Protein AF-A0A4Y2D447-F1 (afdb_monomer_lite)

pLDDT: mean 92.1, std 6.39, range [63.44, 97.88]

Secondary structure (DSSP, 8-state):
-PPP-SHHHHHHSHHHHHHHHHHHHHHHHHTT------SS-SHHHHHHHHHHHHTTS------S-HHHHHHHHHHSPP-

Sequence (79 aa):
MTVPTNKQQFLANTRNKSRFTSMLSQKLKGADSFVKQANNDADVLIIETALEKFNTNTTFLVGEDVDLLIILTARTPTD

Radius of gyration: 15.77 Å; chains: 1; bounding box: 32×20×54 Å

Organism: Araneus ventricosus (NCBI:txid182803)

Structure (mmCIF, N/CA/C/O backbone):
data_AF-A0A4Y2D447-F1
#
_entry.id   AF-A0A4Y2D447-F1
#
loop_
_atom_site.group_PDB
_atom_site.id
_atom_site.type_symbol
_atom_site.label_atom_id
_atom_site.label_alt_id
_atom_site.label_comp_id
_atom_site.label_asym_id
_atom_site.label_entity_id
_atom_site.label_seq_id
_atom_site.pdbx_PDB_ins_code
_atom_site.Cartn_x
_atom_site.Cartn_y
_atom_site.Cartn_z
_atom_site.occupancy
_atom_site.B_iso_or_equiv
_atom_site.auth_seq_id
_atom_site.auth_comp_id
_atom_site.auth_asym_id
_atom_site.auth_atom_id
_atom_site.pdbx_PDB_model_num
ATOM 1 N N . MET A 1 1 ? 16.462 0.360 -29.752 1.00 64.06 1 MET A N 1
ATOM 2 C CA . MET A 1 1 ? 15.630 0.524 -28.541 1.00 64.06 1 MET A CA 1
ATOM 3 C C . MET A 1 1 ? 15.566 -0.839 -27.873 1.00 64.06 1 MET A C 1
ATOM 5 O O . MET A 1 1 ? 15.105 -1.768 -28.520 1.00 64.06 1 MET A O 1
ATOM 9 N N . THR A 1 2 ? 16.112 -0.999 -26.669 1.00 78.12 2 THR A N 1
ATOM 10 C CA . THR A 1 2 ? 16.146 -2.307 -25.991 1.00 78.12 2 THR A CA 1
ATOM 11 C C . THR A 1 2 ? 14.903 -2.441 -25.125 1.00 78.12 2 THR A C 1
ATOM 13 O O . THR A 1 2 ? 14.667 -1.606 -24.253 1.00 78.12 2 THR A O 1
ATOM 16 N N . VAL A 1 3 ? 14.084 -3.455 -25.394 1.00 82.81 3 VAL A N 1
ATOM 17 C CA . VA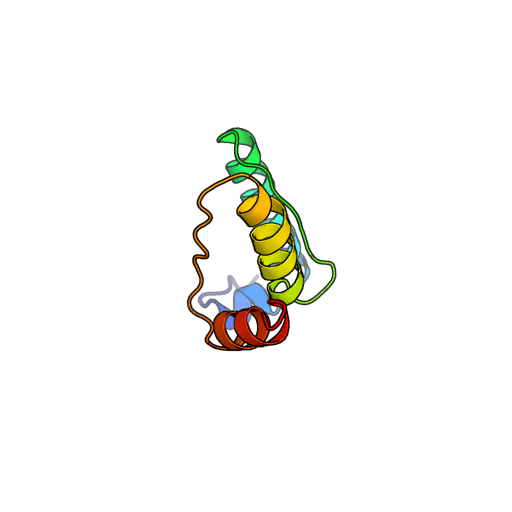L A 1 3 ? 12.895 -3.751 -24.590 1.00 82.81 3 VAL A CA 1
ATOM 18 C C . VAL A 1 3 ? 13.358 -4.428 -23.293 1.00 82.81 3 VAL A C 1
ATOM 20 O O . VAL A 1 3 ? 14.105 -5.402 -23.380 1.00 82.81 3 VAL A O 1
ATOM 23 N N . PRO A 1 4 ? 12.977 -3.934 -22.100 1.00 84.62 4 PRO A N 1
ATOM 24 C CA . PRO A 1 4 ? 13.323 -4.600 -20.847 1.00 84.62 4 PRO A CA 1
ATOM 25 C C . PRO A 1 4 ? 12.637 -5.969 -20.780 1.00 84.62 4 PRO A C 1
ATOM 27 O O . PRO A 1 4 ? 11.436 -6.072 -21.020 1.00 84.62 4 PRO A O 1
ATOM 30 N N . THR A 1 5 ? 13.392 -7.010 -20.436 1.00 89.44 5 THR A N 1
ATOM 31 C CA . THR A 1 5 ? 12.894 -8.398 -20.387 1.00 89.44 5 THR A CA 1
ATOM 32 C C . THR A 1 5 ? 12.690 -8.917 -18.964 1.00 89.44 5 THR A C 1
ATOM 34 O O . THR A 1 5 ? 12.216 -10.035 -18.787 1.00 89.44 5 THR A O 1
ATOM 37 N N . ASN A 1 6 ? 13.012 -8.120 -17.937 1.00 93.38 6 ASN A N 1
ATOM 38 C CA . ASN A 1 6 ? 12.796 -8.481 -16.535 1.00 93.38 6 ASN A CA 1
ATOM 39 C C . ASN A 1 6 ? 12.274 -7.313 -15.676 1.00 93.38 6 ASN A C 1
ATOM 41 O O . ASN A 1 6 ? 12.371 -6.138 -16.046 1.00 93.38 6 ASN A O 1
ATOM 45 N N . LYS A 1 7 ? 11.728 -7.660 -14.500 1.00 91.38 7 LYS A N 1
ATOM 46 C CA . LYS A 1 7 ? 11.119 -6.727 -13.534 1.00 91.38 7 LYS A CA 1
ATOM 47 C C . LYS A 1 7 ? 12.083 -5.620 -13.102 1.00 91.38 7 LYS A C 1
ATOM 49 O O . LYS A 1 7 ? 11.699 -4.453 -13.112 1.00 91.38 7 LYS A O 1
ATOM 54 N N . GLN A 1 8 ? 13.315 -5.969 -12.728 1.00 93.25 8 GLN A N 1
ATOM 55 C CA . GLN A 1 8 ? 14.294 -5.002 -12.221 1.00 93.25 8 GLN A CA 1
ATOM 56 C C . GLN A 1 8 ? 14.639 -3.950 -13.278 1.00 93.25 8 GLN A C 1
ATOM 58 O O . GLN A 1 8 ? 14.563 -2.758 -12.999 1.00 93.25 8 GLN A O 1
ATOM 63 N N . GLN A 1 9 ? 14.926 -4.371 -14.511 1.00 93.38 9 GLN A N 1
ATOM 64 C CA . GLN A 1 9 ? 15.214 -3.460 -15.621 1.00 93.38 9 GLN A CA 1
ATOM 65 C C . GLN A 1 9 ? 14.011 -2.582 -15.978 1.00 93.38 9 GLN A C 1
ATOM 67 O O . GLN A 1 9 ? 14.174 -1.395 -16.260 1.00 93.38 9 GLN A O 1
ATOM 72 N N . PHE A 1 10 ? 12.797 -3.142 -15.953 1.00 94.12 10 PHE A N 1
ATOM 73 C CA . PHE A 1 10 ? 11.582 -2.380 -16.231 1.00 94.12 10 PHE A CA 1
ATOM 74 C C . PHE A 1 10 ? 11.340 -1.290 -15.178 1.00 94.12 10 PHE A C 1
ATOM 76 O O . PHE A 1 10 ? 11.10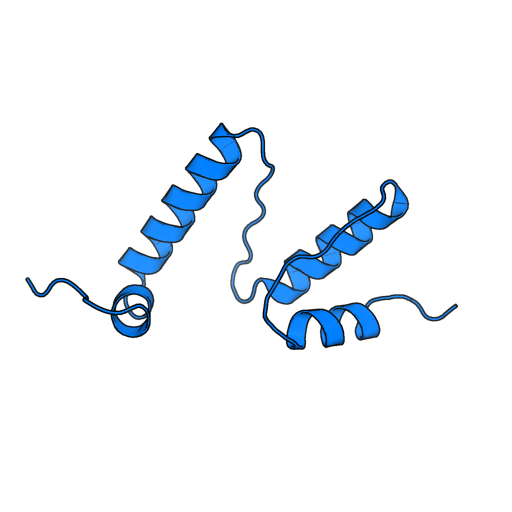0 -0.138 -15.541 1.00 94.12 10 PHE A O 1
ATOM 83 N N . LEU A 1 11 ? 11.439 -1.639 -13.890 1.00 92.19 11 LEU A N 1
ATOM 84 C CA . LEU A 1 11 ? 11.154 -0.735 -12.771 1.00 92.19 11 LEU A CA 1
ATOM 85 C C . LEU A 1 11 ? 12.290 0.251 -12.464 1.00 92.19 11 LEU A C 1
ATOM 87 O O . LEU A 1 11 ? 12.020 1.297 -11.875 1.00 92.19 11 LEU A O 1
ATOM 91 N N . ALA A 1 12 ? 13.527 -0.038 -12.884 1.00 92.69 12 ALA A N 1
ATOM 92 C CA . ALA A 1 12 ? 14.653 0.893 -12.783 1.00 92.69 12 ALA A CA 1
ATOM 93 C C . ALA A 1 12 ? 14.458 2.153 -13.648 1.00 92.69 12 ALA A C 1
ATOM 95 O O . ALA A 1 12 ? 15.029 3.203 -13.363 1.00 92.69 12 ALA A O 1
ATOM 96 N N . ASN A 1 13 ? 13.634 2.079 -14.699 1.00 93.69 13 ASN A N 1
ATOM 97 C CA . ASN A 1 13 ? 13.282 3.242 -15.503 1.00 93.69 13 ASN A CA 1
ATOM 98 C C . ASN A 1 13 ? 12.095 3.998 -14.880 1.00 93.69 13 ASN A C 1
ATOM 100 O O . ASN A 1 13 ? 10.958 3.522 -14.890 1.00 93.69 13 ASN A O 1
ATOM 104 N N . THR A 1 14 ? 12.334 5.227 -14.422 1.00 92.88 14 THR A N 1
ATOM 105 C CA . THR A 1 14 ? 11.316 6.062 -13.763 1.00 92.88 14 THR A CA 1
ATOM 106 C C . THR A 1 14 ? 10.084 6.328 -14.635 1.00 92.88 14 THR A C 1
ATOM 108 O O . THR A 1 14 ? 8.964 6.353 -14.123 1.00 92.88 14 THR A O 1
ATOM 111 N N . ARG A 1 15 ? 10.247 6.481 -15.960 1.00 94.38 15 ARG A N 1
ATOM 112 C CA . ARG A 1 15 ? 9.109 6.685 -16.875 1.00 94.38 15 ARG A CA 1
ATOM 113 C C . ARG A 1 15 ? 8.253 5.426 -16.985 1.00 94.38 15 ARG A C 1
ATOM 115 O O . AR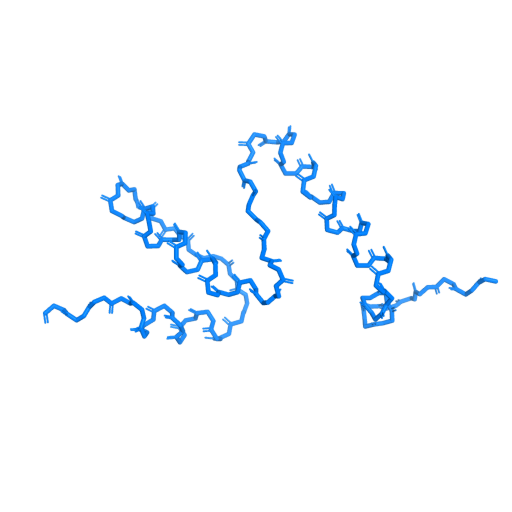G A 1 15 ? 7.030 5.538 -16.969 1.00 94.38 15 ARG A O 1
ATOM 122 N N . ASN A 1 16 ? 8.872 4.249 -17.069 1.00 94.12 16 ASN A N 1
ATOM 123 C CA . ASN A 1 16 ? 8.149 2.974 -17.082 1.00 94.12 16 ASN A CA 1
ATOM 124 C C . ASN A 1 16 ? 7.398 2.765 -15.768 1.00 94.12 16 ASN A C 1
ATOM 126 O O . ASN A 1 16 ? 6.208 2.462 -15.800 1.00 94.12 16 ASN A O 1
ATOM 130 N N . LYS A 1 17 ? 8.062 3.012 -14.632 1.00 91.94 17 LYS A N 1
ATOM 131 C CA . LYS A 1 17 ? 7.461 2.917 -13.296 1.00 91.94 17 LYS A CA 1
ATOM 132 C C . LYS A 1 17 ? 6.222 3.809 -13.177 1.00 91.94 17 LYS A C 1
ATOM 134 O O . LYS A 1 17 ? 5.139 3.318 -12.883 1.00 91.94 17 LYS A O 1
ATOM 139 N N . SER A 1 18 ? 6.355 5.096 -13.506 1.00 92.88 18 SER A N 1
ATOM 140 C CA . SER A 1 18 ? 5.253 6.066 -13.440 1.00 92.88 18 SER A CA 1
ATOM 141 C C . SER A 1 18 ? 4.087 5.710 -14.373 1.00 92.88 18 SER A C 1
ATOM 143 O O . SER A 1 18 ? 2.925 5.742 -13.955 1.00 92.88 18 SER A O 1
ATOM 145 N N . ARG A 1 19 ? 4.373 5.314 -15.622 1.00 95.75 19 ARG A N 1
ATOM 146 C CA . ARG A 1 19 ? 3.341 4.890 -16.583 1.00 95.75 19 ARG A CA 1
ATOM 147 C C . ARG A 1 19 ? 2.611 3.638 -16.117 1.00 95.75 19 ARG A C 1
ATOM 149 O O . ARG A 1 19 ? 1.388 3.588 -16.208 1.00 95.75 19 ARG A O 1
ATOM 156 N N . PHE A 1 20 ? 3.345 2.657 -15.600 1.00 94.94 20 PHE A N 1
ATOM 157 C CA . PHE A 1 20 ? 2.773 1.418 -15.090 1.00 94.94 20 PHE A CA 1
ATOM 158 C C . PHE A 1 20 ? 1.858 1.673 -13.887 1.00 94.94 20 PHE A C 1
ATOM 160 O O . PHE A 1 20 ? 0.702 1.254 -13.911 1.00 94.94 20 PHE A O 1
ATOM 167 N N . THR A 1 21 ? 2.315 2.443 -12.894 1.00 93.56 21 THR A N 1
ATOM 168 C CA . THR A 1 21 ? 1.494 2.825 -11.732 1.00 93.56 21 THR A CA 1
ATOM 169 C C . THR A 1 21 ? 0.245 3.605 -12.148 1.00 93.56 21 THR A C 1
ATOM 171 O O . THR A 1 21 ? -0.845 3.347 -11.638 1.00 93.56 21 THR A O 1
ATOM 174 N N . SER A 1 22 ? 0.367 4.522 -13.114 1.00 95.75 22 SER A N 1
ATOM 175 C CA . SER A 1 22 ? -0.772 5.302 -13.620 1.00 95.75 22 SER A CA 1
ATOM 176 C C . SER A 1 22 ? -1.802 4.420 -14.327 1.00 95.75 22 SER A C 1
ATOM 178 O O . SER A 1 22 ? -2.995 4.515 -14.040 1.00 95.75 22 SER A O 1
ATOM 180 N N . MET A 1 23 ? -1.344 3.526 -15.208 1.00 97.62 23 MET A N 1
ATOM 181 C CA . MET A 1 23 ? -2.197 2.560 -15.902 1.00 97.62 23 MET A CA 1
ATOM 182 C C . MET A 1 23 ? -2.930 1.654 -14.906 1.00 97.62 23 MET A C 1
ATOM 184 O O . MET A 1 23 ? -4.142 1.471 -15.018 1.00 97.62 23 MET A O 1
ATOM 188 N N . LEU A 1 24 ? -2.218 1.114 -13.912 1.00 96.75 24 LEU A N 1
ATOM 189 C CA . LEU A 1 24 ? -2.806 0.255 -12.885 1.00 96.75 24 LEU A CA 1
ATOM 190 C C . LEU A 1 24 ? -3.846 1.011 -12.048 1.00 96.75 24 LEU A C 1
ATOM 192 O O . LEU A 1 24 ? -4.946 0.510 -11.835 1.00 96.75 24 LEU A O 1
ATOM 196 N N . SER A 1 25 ? -3.536 2.246 -11.642 1.00 96.44 25 SER A N 1
ATOM 197 C CA . SER A 1 25 ? -4.470 3.100 -10.904 1.00 96.44 25 SER A CA 1
ATOM 198 C C . SER A 1 25 ? -5.758 3.349 -11.687 1.00 96.44 25 SER A C 1
ATOM 200 O O . SER A 1 25 ? -6.842 3.245 -11.120 1.00 96.44 25 SER A O 1
ATOM 202 N N . GLN A 1 26 ? -5.660 3.635 -12.988 1.00 97.62 26 GLN A N 1
ATOM 203 C CA . GLN A 1 26 ? -6.832 3.821 -13.846 1.00 97.62 26 GLN A CA 1
ATOM 204 C C . GLN A 1 26 ? -7.663 2.541 -13.969 1.00 97.62 26 GLN A C 1
ATOM 206 O O . GLN A 1 26 ? -8.888 2.607 -13.907 1.00 97.62 26 GLN A O 1
ATOM 211 N N . LYS A 1 27 ? -7.016 1.377 -14.103 1.00 97.88 27 LYS A N 1
ATOM 212 C CA . LYS A 1 27 ? -7.710 0.085 -14.189 1.00 97.88 27 LYS A CA 1
ATOM 213 C C . LYS A 1 27 ? -8.453 -0.269 -12.904 1.00 97.88 27 LYS A C 1
ATOM 215 O O . LYS A 1 27 ? -9.603 -0.677 -12.989 1.00 97.88 27 LYS A O 1
ATOM 220 N N . LEU A 1 28 ? -7.833 -0.062 -11.742 1.00 97.38 28 LEU A N 1
ATOM 221 C CA . LEU A 1 28 ? -8.472 -0.303 -10.444 1.00 97.38 28 LEU A CA 1
ATOM 222 C C . LEU A 1 28 ? -9.651 0.647 -10.212 1.00 97.38 28 LEU A C 1
ATOM 224 O O . LEU A 1 28 ? -10.731 0.199 -9.842 1.00 97.38 28 LEU A O 1
ATOM 228 N N . LYS A 1 29 ? -9.482 1.940 -10.517 1.00 97.44 29 LYS A N 1
ATOM 229 C CA . LYS A 1 29 ? -10.582 2.916 -10.448 1.00 97.44 29 LYS A CA 1
ATOM 230 C C . LYS A 1 29 ? -11.741 2.554 -11.378 1.00 97.44 29 LYS A C 1
ATOM 232 O O . LYS A 1 29 ? -12.887 2.735 -11.003 1.00 97.44 29 LYS A O 1
ATOM 237 N N . GLY A 1 30 ? -11.446 2.032 -12.570 1.00 97.81 30 GLY A N 1
ATOM 238 C CA . GLY A 1 30 ? -12.462 1.550 -13.510 1.00 97.81 30 GLY A CA 1
ATOM 239 C C . GLY A 1 30 ? -13.168 0.258 -13.081 1.00 97.81 30 GLY A C 1
ATOM 240 O O . GLY A 1 30 ? -14.183 -0.083 -13.673 1.00 97.81 30 GLY A O 1
ATOM 241 N N . ALA A 1 31 ? -12.643 -0.449 -12.078 1.00 97.81 31 ALA A N 1
ATOM 242 C CA . ALA A 1 31 ? -13.274 -1.598 -11.428 1.00 97.81 31 ALA A CA 1
ATOM 243 C C . ALA A 1 31 ? -13.883 -1.209 -10.065 1.00 97.81 31 ALA A C 1
ATOM 245 O O . ALA A 1 31 ? -13.901 -2.019 -9.140 1.00 97.81 31 ALA A O 1
ATOM 246 N N . ASP A 1 32 ? -14.287 0.057 -9.918 1.00 96.69 32 ASP A N 1
ATOM 247 C CA . ASP A 1 32 ? -14.898 0.640 -8.715 1.00 96.69 32 ASP A CA 1
ATOM 248 C C . ASP A 1 32 ? -14.066 0.505 -7.427 1.00 96.69 32 ASP A C 1
ATOM 250 O O . ASP A 1 32 ? -14.576 0.598 -6.310 1.00 96.69 32 ASP A O 1
ATOM 254 N N . SER A 1 33 ? -12.749 0.331 -7.561 1.00 94.62 33 SER A N 1
ATOM 255 C CA . SER A 1 33 ? -11.828 0.292 -6.426 1.00 94.62 33 SER A CA 1
ATOM 256 C C . SER A 1 33 ? -11.251 1.675 -6.134 1.00 94.62 33 SER A C 1
ATOM 258 O O . SER A 1 33 ? -10.803 2.400 -7.028 1.00 94.62 33 SER A O 1
ATOM 260 N N . PHE A 1 34 ? -11.186 2.037 -4.853 1.00 94.88 34 PHE A N 1
ATOM 261 C CA . PHE A 1 34 ? -10.495 3.249 -4.428 1.00 94.88 34 PHE A CA 1
ATOM 262 C C . PHE A 1 34 ? -8.973 3.064 -4.501 1.00 94.88 34 PHE A C 1
ATOM 264 O O . PHE A 1 34 ? -8.447 2.022 -4.117 1.00 94.88 34 PHE A O 1
ATOM 271 N N . VAL A 1 35 ? -8.249 4.086 -4.967 1.00 95.75 35 VAL A N 1
ATOM 272 C CA . VAL A 1 35 ? -6.784 4.040 -5.098 1.00 95.75 35 VAL A CA 1
ATOM 273 C C . VAL A 1 35 ? -6.154 5.225 -4.376 1.00 95.75 35 VAL A C 1
ATOM 275 O O . VAL A 1 35 ? -6.396 6.373 -4.754 1.00 95.75 35 VAL A O 1
ATOM 278 N N . LYS A 1 36 ? -5.286 4.933 -3.401 1.00 95.31 36 LYS A N 1
ATOM 279 C CA . LYS A 1 36 ? -4.339 5.884 -2.799 1.00 95.31 36 LYS A CA 1
ATOM 280 C C . LYS A 1 36 ? -2.938 5.625 -3.371 1.00 95.31 36 LYS A C 1
ATOM 282 O O . LYS A 1 36 ? -2.597 4.483 -3.665 1.00 95.31 36 LYS A O 1
ATOM 287 N N . GLN A 1 37 ? -2.137 6.673 -3.555 1.00 92.75 37 GLN A N 1
ATOM 288 C CA . GLN A 1 37 ? -0.737 6.562 -3.982 1.00 92.75 37 GLN A CA 1
ATOM 289 C C . GLN A 1 37 ? 0.157 7.226 -2.940 1.00 92.75 37 GLN A C 1
ATOM 291 O O . GLN A 1 37 ? -0.138 8.336 -2.501 1.00 92.75 37 GLN A O 1
ATOM 296 N N . ALA A 1 38 ? 1.237 6.548 -2.557 1.00 92.44 38 ALA A N 1
ATOM 297 C CA . ALA A 1 38 ? 2.271 7.125 -1.713 1.00 92.44 38 ALA A CA 1
ATOM 298 C C . ALA A 1 38 ? 3.300 7.868 -2.572 1.00 92.44 38 ALA A C 1
ATOM 300 O O . ALA A 1 38 ? 3.573 7.477 -3.708 1.00 92.44 38 ALA A O 1
ATOM 301 N N . ASN A 1 39 ? 3.892 8.924 -2.014 1.00 87.31 39 ASN A N 1
ATOM 302 C CA . ASN A 1 39 ? 4.975 9.649 -2.684 1.00 87.31 39 ASN A CA 1
ATOM 303 C C . ASN A 1 39 ? 6.260 8.811 -2.764 1.00 87.31 39 ASN A C 1
ATOM 305 O O . ASN A 1 39 ? 6.995 8.911 -3.742 1.00 87.31 39 ASN A O 1
ATOM 309 N N . ASN A 1 40 ? 6.500 7.981 -1.745 1.00 85.31 40 ASN A N 1
ATOM 310 C CA . ASN A 1 40 ? 7.683 7.139 -1.618 1.00 85.31 40 ASN A CA 1
ATOM 311 C C . ASN A 1 40 ? 7.249 5.681 -1.423 1.00 85.31 40 ASN A C 1
ATOM 313 O O . ASN A 1 40 ? 6.663 5.081 -2.323 1.00 85.31 40 ASN A O 1
ATOM 317 N N . ASP A 1 41 ? 7.543 5.130 -0.251 1.00 88.50 41 ASP A N 1
ATOM 318 C CA . ASP A 1 41 ? 7.144 3.794 0.135 1.00 88.50 41 ASP A CA 1
ATOM 319 C C . ASP A 1 41 ? 5.653 3.742 0.505 1.00 88.50 41 ASP A C 1
ATOM 321 O O . ASP A 1 41 ? 5.107 4.698 1.067 1.00 88.50 41 ASP A O 1
ATOM 325 N N . ALA A 1 42 ? 4.982 2.659 0.115 1.00 93.00 42 ALA A N 1
ATOM 326 C CA . ALA A 1 42 ? 3.540 2.519 0.271 1.00 93.00 42 ALA A CA 1
ATOM 327 C C . ALA A 1 42 ? 3.140 1.843 1.586 1.00 93.00 42 ALA A C 1
ATOM 329 O O . ALA A 1 42 ? 1.966 1.934 1.947 1.00 93.00 42 ALA A O 1
ATOM 330 N N . ASP A 1 43 ? 4.068 1.219 2.307 1.00 94.50 43 ASP A N 1
ATOM 331 C CA . ASP A 1 43 ? 3.757 0.314 3.411 1.00 94.50 43 ASP A CA 1
ATOM 332 C C . ASP A 1 43 ? 3.020 1.043 4.529 1.00 94.50 43 ASP A C 1
ATOM 334 O O . ASP A 1 43 ? 1.929 0.645 4.936 1.00 94.50 43 ASP A O 1
ATOM 338 N N . VAL A 1 44 ? 3.538 2.201 4.944 1.00 93.62 44 VAL A N 1
ATOM 339 C CA . VAL A 1 44 ? 2.891 3.035 5.967 1.00 93.62 44 VAL A CA 1
ATOM 340 C C . VAL A 1 44 ? 1.494 3.476 5.523 1.00 93.62 44 VAL A C 1
ATOM 342 O O . VAL A 1 44 ? 0.549 3.394 6.303 1.00 93.62 44 VAL A O 1
ATOM 345 N N . LEU A 1 45 ? 1.328 3.884 4.260 1.00 95.50 45 LEU A N 1
ATOM 346 C CA . LEU A 1 45 ? 0.032 4.330 3.739 1.00 95.50 45 LEU A CA 1
ATOM 347 C C . LEU A 1 45 ? -0.993 3.188 3.683 1.00 95.50 45 LEU A C 1
ATOM 349 O O . LEU A 1 45 ? -2.185 3.414 3.923 1.00 95.50 45 LEU A O 1
ATOM 353 N N . ILE A 1 46 ? -0.544 1.972 3.364 1.00 95.50 46 ILE A N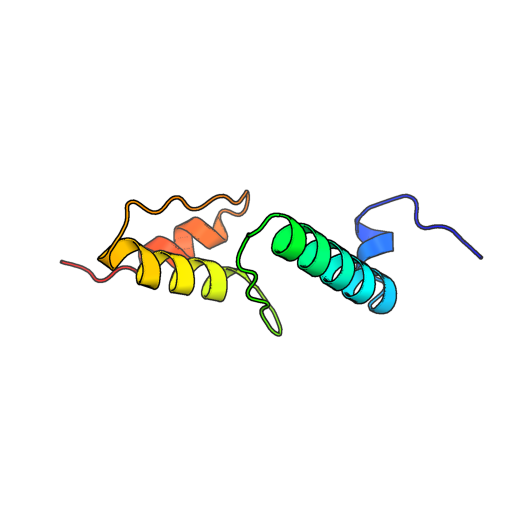 1
ATOM 354 C CA . ILE A 1 46 ? -1.375 0.766 3.386 1.00 95.50 46 ILE A CA 1
ATOM 355 C C . ILE A 1 46 ? -1.855 0.512 4.820 1.00 95.50 46 ILE A C 1
ATOM 357 O O . ILE A 1 46 ? -3.059 0.361 5.033 1.00 95.50 46 ILE A O 1
ATOM 361 N N . ILE A 1 47 ? -0.947 0.540 5.800 1.00 95.25 47 ILE A N 1
ATOM 362 C CA . ILE A 1 47 ? -1.269 0.288 7.211 1.00 95.25 47 ILE A CA 1
ATOM 363 C C . ILE A 1 47 ? -2.200 1.355 7.782 1.00 95.25 47 ILE A C 1
ATOM 365 O O . ILE A 1 47 ? -3.215 1.019 8.388 1.00 95.25 47 ILE A O 1
ATOM 369 N N . GLU A 1 48 ? -1.928 2.635 7.541 1.00 94.25 48 GLU A N 1
ATOM 370 C CA . GLU A 1 48 ? -2.796 3.722 8.006 1.00 94.25 48 GLU A CA 1
ATOM 371 C C . GLU A 1 48 ? -4.199 3.625 7.405 1.00 94.25 48 GLU A C 1
ATOM 373 O O . GLU A 1 48 ? -5.192 3.817 8.104 1.00 94.25 48 GLU A O 1
ATOM 378 N N . THR A 1 49 ? -4.300 3.247 6.129 1.00 95.38 49 THR A N 1
ATOM 379 C CA . THR A 1 49 ? -5.599 3.020 5.485 1.00 95.38 49 THR A CA 1
ATOM 380 C C . THR A 1 49 ? -6.320 1.810 6.073 1.00 95.38 49 THR A C 1
ATOM 382 O O . THR A 1 49 ? -7.540 1.851 6.230 1.00 95.38 49 THR A O 1
ATOM 385 N N . ALA A 1 50 ? -5.596 0.744 6.416 1.00 94.50 50 ALA A N 1
ATOM 386 C CA . ALA A 1 50 ? -6.182 -0.423 7.059 1.00 94.50 50 ALA A CA 1
ATOM 387 C C . ALA A 1 50 ? -6.717 -0.082 8.458 1.00 94.50 50 ALA A C 1
ATOM 389 O O . ALA A 1 50 ? -7.858 -0.418 8.761 1.00 94.50 50 ALA A O 1
ATOM 390 N N . LEU A 1 51 ? -5.950 0.650 9.272 1.00 93.56 51 LEU A N 1
ATOM 391 C CA . LEU A 1 51 ? -6.371 1.097 10.605 1.00 93.56 51 LEU A CA 1
ATOM 392 C C . LEU A 1 51 ? -7.577 2.049 10.541 1.00 93.56 51 LEU A C 1
ATOM 394 O O . LEU A 1 51 ? -8.510 1.918 11.329 1.00 93.56 51 LEU A O 1
ATOM 398 N N . GLU A 1 52 ? -7.610 2.957 9.559 1.00 94.00 52 GLU A N 1
ATOM 399 C CA . GLU A 1 52 ? -8.760 3.833 9.296 1.00 94.00 52 GLU A CA 1
ATOM 400 C C . GLU A 1 52 ? -10.039 3.015 9.032 1.00 94.00 52 GLU A C 1
ATOM 402 O O . GLU A 1 52 ? -11.105 3.318 9.573 1.00 94.00 52 GLU A O 1
ATOM 407 N N . LYS A 1 53 ? -9.939 1.956 8.216 1.00 93.56 53 LYS A N 1
ATOM 408 C CA . LYS A 1 53 ? -11.079 1.106 7.837 1.00 93.56 53 LYS A CA 1
ATOM 409 C C . LYS A 1 53 ? -11.467 0.096 8.911 1.00 93.56 53 LYS A C 1
ATOM 411 O O . LYS A 1 53 ? -12.66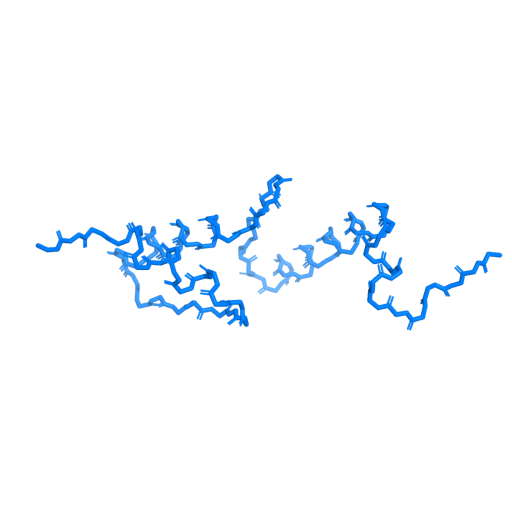2 -0.157 9.072 1.00 93.56 53 LYS A O 1
ATOM 416 N N . PHE A 1 54 ? -10.502 -0.397 9.682 1.00 92.38 54 PHE A N 1
ATOM 417 C CA . PHE A 1 54 ? -10.708 -1.357 10.766 1.00 92.38 54 PHE A CA 1
ATOM 418 C C . PHE A 1 54 ? -11.709 -0.856 11.811 1.00 92.38 54 PHE A C 1
ATOM 420 O O . PHE A 1 54 ? -12.527 -1.631 12.294 1.00 92.38 54 PHE A O 1
ATOM 427 N N . ASN A 1 55 ? -11.733 0.455 12.071 1.00 88.31 55 ASN A N 1
ATOM 428 C CA . ASN A 1 55 ? -12.684 1.074 13.001 1.00 88.31 55 ASN A CA 1
ATOM 429 C C . ASN A 1 55 ? -14.162 0.860 12.629 1.00 88.31 55 ASN A C 1
ATOM 431 O O . ASN A 1 55 ? -15.041 1.068 13.461 1.00 88.31 55 ASN A O 1
ATOM 435 N N . THR A 1 56 ? -14.458 0.506 11.376 1.00 95.06 56 THR A N 1
ATOM 436 C CA . THR A 1 56 ? -15.835 0.397 10.863 1.00 95.06 56 THR A CA 1
ATOM 437 C C . THR A 1 56 ? -16.132 -0.928 10.173 1.00 95.06 56 THR A C 1
ATOM 439 O O . THR A 1 56 ? -17.293 -1.309 10.077 1.00 95.06 56 THR A O 1
ATOM 442 N N . ASN A 1 57 ? -15.114 -1.624 9.667 1.00 95.06 57 ASN A N 1
ATOM 443 C CA . ASN A 1 57 ? -15.273 -2.812 8.841 1.00 95.06 57 ASN A CA 1
ATOM 444 C C . ASN A 1 57 ? -14.196 -3.846 9.164 1.00 95.06 57 ASN A C 1
ATOM 446 O O . ASN A 1 57 ? -13.037 -3.499 9.407 1.00 95.06 57 ASN A O 1
ATOM 450 N N . THR A 1 58 ? -14.542 -5.130 9.041 1.00 95.00 58 THR A N 1
ATOM 451 C CA . THR A 1 58 ? -13.532 -6.189 8.955 1.00 95.00 58 THR A CA 1
ATOM 452 C C . THR A 1 58 ? -12.598 -5.883 7.791 1.00 95.00 58 THR A C 1
ATOM 454 O O . THR A 1 58 ? -13.025 -5.790 6.641 1.00 95.00 58 THR A O 1
ATOM 457 N N . THR A 1 59 ? -11.321 -5.691 8.104 1.00 94.50 59 THR A N 1
ATOM 458 C CA . THR A 1 59 ? -10.322 -5.220 7.149 1.00 94.50 59 THR A CA 1
ATOM 459 C C . THR A 1 59 ? -9.250 -6.284 6.968 1.00 94.50 59 THR A C 1
ATOM 461 O O . THR A 1 59 ? -8.698 -6.785 7.944 1.00 94.50 59 THR A O 1
ATOM 464 N N . PHE A 1 60 ? -8.960 -6.622 5.711 1.00 94.00 60 PHE A N 1
ATOM 465 C CA . PHE A 1 60 ? -7.906 -7.559 5.334 1.00 94.00 60 PHE A CA 1
ATOM 466 C C . PHE A 1 60 ? -6.758 -6.801 4.683 1.00 94.00 60 PHE A C 1
ATOM 468 O O . PHE A 1 60 ? -6.973 -5.969 3.800 1.00 94.00 60 PHE A O 1
ATOM 475 N N . LEU A 1 61 ? -5.540 -7.126 5.102 1.00 93.38 61 LEU A N 1
ATOM 476 C CA . LEU A 1 61 ? -4.317 -6.636 4.490 1.00 93.38 61 LEU A CA 1
ATOM 477 C C . LEU A 1 61 ? -3.725 -7.733 3.604 1.00 93.38 61 LEU A C 1
ATOM 479 O O . LEU A 1 61 ? -3.579 -8.872 4.043 1.00 93.38 61 LEU A O 1
ATOM 483 N N . VAL A 1 62 ? -3.400 -7.391 2.358 1.00 92.94 62 VAL A N 1
ATOM 484 C CA . VAL A 1 62 ? -2.812 -8.318 1.386 1.00 92.94 62 VAL A CA 1
ATOM 485 C C . VAL A 1 62 ? -1.497 -7.731 0.890 1.00 92.94 62 VAL A C 1
ATOM 487 O O . VAL A 1 62 ? -1.481 -6.666 0.277 1.00 92.94 62 VAL A O 1
ATOM 490 N N . GLY A 1 63 ? -0.405 -8.440 1.144 1.00 92.94 63 GLY A N 1
ATOM 491 C CA . GLY A 1 63 ? 0.940 -8.096 0.699 1.00 92.94 63 GLY A CA 1
ATOM 492 C C . GLY A 1 63 ? 1.906 -9.234 1.020 1.00 92.94 63 GLY A C 1
ATOM 493 O O . GLY A 1 63 ? 1.621 -10.054 1.888 1.00 92.94 63 GLY A O 1
ATOM 494 N N . GLU A 1 64 ? 3.006 -9.317 0.276 1.00 92.88 64 GLU A N 1
ATOM 495 C CA . GLU A 1 64 ? 4.038 -10.350 0.468 1.00 92.88 64 GLU A CA 1
ATOM 496 C C . GLU A 1 64 ? 5.107 -9.916 1.483 1.00 92.88 64 GLU A C 1
ATOM 498 O O . GLU A 1 64 ? 5.756 -10.762 2.091 1.00 92.88 64 GLU A O 1
ATOM 503 N N . ASP A 1 65 ? 5.288 -8.606 1.671 1.00 91.75 65 ASP A N 1
ATOM 504 C CA . ASP A 1 65 ? 6.378 -8.063 2.476 1.00 91.75 65 ASP A CA 1
ATOM 505 C C . ASP A 1 65 ? 6.149 -8.256 3.985 1.00 91.75 65 ASP A C 1
ATOM 507 O O . ASP A 1 65 ? 5.071 -7.964 4.511 1.00 91.75 65 ASP A O 1
ATOM 511 N N . VAL A 1 66 ? 7.184 -8.722 4.688 1.00 93.62 66 VAL A N 1
ATOM 512 C CA . VAL A 1 66 ? 7.176 -8.895 6.149 1.00 93.62 66 VAL A CA 1
ATOM 513 C C . VAL A 1 66 ? 7.144 -7.540 6.853 1.00 93.62 66 VAL A C 1
ATOM 515 O O . VAL A 1 66 ? 6.569 -7.432 7.941 1.00 93.62 66 VAL A O 1
ATOM 518 N N . ASP A 1 67 ? 7.680 -6.496 6.219 1.00 93.12 67 ASP A N 1
ATOM 519 C CA . ASP A 1 67 ? 7.690 -5.142 6.768 1.00 93.12 67 ASP A CA 1
ATOM 520 C C . ASP A 1 67 ? 6.264 -4.626 7.020 1.00 93.12 67 ASP A C 1
ATOM 522 O O . ASP A 1 67 ? 6.019 -3.952 8.022 1.00 93.12 67 ASP A O 1
ATOM 526 N N . LEU A 1 68 ? 5.276 -5.054 6.222 1.00 94.56 68 LEU A N 1
ATOM 527 C CA . LEU A 1 68 ? 3.864 -4.732 6.452 1.00 94.56 68 LEU A CA 1
ATOM 528 C C . LEU A 1 68 ? 3.361 -5.261 7.800 1.00 94.56 68 LEU A C 1
ATOM 530 O O . LEU A 1 68 ? 2.650 -4.553 8.513 1.00 94.56 68 LEU A O 1
ATOM 534 N N . LEU A 1 69 ? 3.734 -6.488 8.176 1.00 93.94 69 LEU A N 1
ATOM 535 C CA . LEU A 1 69 ? 3.339 -7.072 9.459 1.00 93.94 69 LEU A CA 1
ATOM 536 C C . LEU A 1 69 ? 4.024 -6.349 10.624 1.00 93.94 69 LEU A C 1
ATOM 538 O O . LEU A 1 69 ? 3.379 -6.048 11.629 1.00 93.94 69 LEU A O 1
ATOM 542 N N . ILE A 1 70 ? 5.311 -6.028 10.477 1.00 94.81 70 ILE A N 1
ATOM 543 C CA . ILE A 1 70 ? 6.071 -5.293 11.495 1.00 94.81 70 ILE A CA 1
ATOM 544 C C . ILE A 1 70 ? 5.443 -3.913 11.714 1.00 94.81 70 ILE A C 1
ATOM 546 O O . ILE A 1 70 ? 5.128 -3.553 12.849 1.00 94.81 70 ILE A O 1
ATOM 550 N N . ILE A 1 71 ? 5.182 -3.166 10.639 1.00 94.88 71 ILE A N 1
ATOM 551 C CA . ILE A 1 71 ? 4.571 -1.836 10.720 1.00 94.88 71 ILE A CA 1
ATOM 552 C C . ILE A 1 71 ? 3.156 -1.929 11.296 1.00 94.88 71 ILE A C 1
ATOM 554 O O . ILE A 1 71 ? 2.796 -1.088 12.118 1.00 94.88 71 ILE A O 1
ATOM 558 N N . LEU A 1 72 ? 2.369 -2.952 10.939 1.00 94.12 72 LEU A N 1
ATOM 559 C CA . LEU A 1 72 ? 1.045 -3.164 11.528 1.00 94.12 72 LEU A CA 1
ATOM 560 C C . LEU A 1 72 ? 1.134 -3.270 13.052 1.00 94.12 72 LEU A C 1
ATOM 562 O O . LEU A 1 72 ? 0.488 -2.490 13.747 1.00 94.12 72 LEU A O 1
ATOM 566 N N . THR A 1 73 ? 1.977 -4.176 13.558 1.00 93.00 73 THR A N 1
ATOM 567 C CA . THR A 1 73 ? 2.140 -4.394 15.007 1.00 93.00 73 THR A CA 1
ATOM 568 C C . THR A 1 73 ? 2.673 -3.163 15.736 1.00 93.00 73 THR A C 1
ATOM 570 O O . THR A 1 73 ? 2.256 -2.883 16.855 1.00 93.00 73 THR A O 1
ATOM 573 N N . ALA A 1 74 ? 3.553 -2.387 15.097 1.00 93.50 74 ALA A N 1
ATOM 574 C CA . ALA A 1 74 ? 4.098 -1.162 15.671 1.00 93.50 74 ALA A CA 1
ATOM 575 C C . ALA A 1 74 ? 3.094 0.008 15.696 1.00 93.50 74 ALA A C 1
ATOM 577 O O . ALA A 1 74 ? 3.265 0.944 16.478 1.00 93.50 74 ALA A O 1
ATOM 578 N N . ARG A 1 75 ? 2.084 0.008 14.813 1.00 90.81 75 ARG A N 1
ATOM 579 C CA . ARG A 1 75 ? 1.114 1.111 14.654 1.00 90.81 75 ARG A CA 1
ATOM 580 C C . ARG A 1 75 ? -0.234 0.837 15.314 1.00 90.81 75 ARG A C 1
ATOM 582 O O . ARG A 1 75 ? -0.985 1.787 15.533 1.00 90.81 75 ARG A O 1
ATOM 589 N N . THR A 1 76 ? -0.548 -0.414 15.635 1.00 86.75 76 THR A N 1
ATOM 590 C CA . THR A 1 76 ? -1.712 -0.757 16.459 1.00 86.75 76 THR A CA 1
ATOM 591 C C . THR A 1 76 ? -1.501 -0.279 17.900 1.00 86.75 76 THR A C 1
ATOM 593 O O . THR A 1 76 ? -0.453 -0.585 18.471 1.00 86.75 76 THR A O 1
ATOM 596 N N . PRO A 1 77 ? -2.453 0.462 18.502 1.00 74.38 77 PRO A N 1
ATOM 597 C CA . PRO A 1 77 ? -2.379 0.830 19.912 1.00 74.38 77 PRO A CA 1
ATOM 598 C C . PRO A 1 77 ? -2.257 -0.412 20.798 1.00 74.38 77 PRO A C 1
ATOM 600 O O . PRO A 1 77 ? -2.887 -1.431 2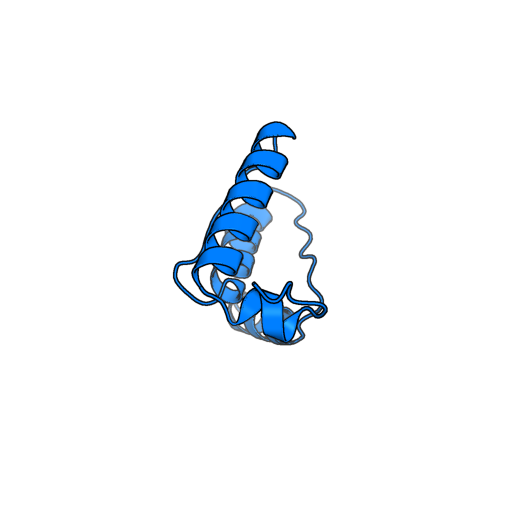0.521 1.00 74.38 77 PRO A O 1
ATOM 603 N N . THR A 1 78 ? -1.457 -0.325 21.857 1.00 74.50 78 THR A N 1
ATOM 604 C CA . THR A 1 78 ? -1.503 -1.306 22.943 1.00 74.50 78 THR A CA 1
ATOM 605 C C . THR A 1 78 ? -2.754 -1.046 23.770 1.00 74.50 78 THR A C 1
ATOM 607 O O . THR A 1 78 ? -2.938 0.090 24.219 1.00 74.50 78 THR A O 1
ATOM 610 N N . ASP A 1 79 ? -3.581 -2.075 23.940 1.00 63.44 79 ASP A N 1
ATOM 611 C CA . ASP A 1 79 ? -4.667 -2.088 24.927 1.00 63.44 79 ASP A CA 1
ATOM 612 C C . ASP A 1 79 ? -4.149 -1.813 26.352 1.00 63.44 79 ASP A C 1
ATOM 614 O O . ASP A 1 79 ? -3.015 -2.249 26.675 1.00 63.44 79 ASP A O 1
#

Foldseek 3Di:
DDDDPDDVVQCVDPVSVVVVVVVVCVVCVVVVHDDDDDPPDCLLVQLVVQVVCVVPDDGDDDDDDPVSVVSNVVPDDDD